Protein AF-A0A699YQC8-F1 (afdb_monomer)

Foldseek 3Di:
DEEEFEQCLDPVNVVVQLVQVPDPPGHYQYEDQDPVSLVVSCVVRVDDSVSYFHANLLPDLVRNLVRLLVSCAPHPYYHYPWAQDWDWDDDDPPDDDDDTDTDGDVSRDCCRTVNNSVVSNVVSNVVND

Structure (mmCIF, N/CA/C/O backbone):
data_AF-A0A699YQC8-F1
#
_entry.id   AF-A0A699YQC8-F1
#
loop_
_atom_site.group_PDB
_atom_site.id
_atom_site.type_symbol
_atom_site.label_atom_id
_atom_site.label_alt_id
_atom_site.label_comp_id
_atom_site.label_asym_id
_atom_site.label_entity_id
_atom_site.label_seq_id
_atom_site.pdbx_PDB_ins_code
_atom_site.Cartn_x
_atom_site.Cartn_y
_atom_site.Cartn_z
_atom_site.occupancy
_atom_site.B_iso_or_equiv
_atom_site.auth_seq_id
_atom_site.auth_comp_id
_atom_site.auth_asym_id
_atom_site.auth_atom_id
_atom_site.pdbx_PDB_model_num
ATOM 1 N N . MET A 1 1 ? -14.789 2.789 14.587 1.00 94.50 1 MET A N 1
ATOM 2 C CA . MET A 1 1 ? -14.273 1.633 13.830 1.00 94.50 1 MET A CA 1
ATOM 3 C C . MET A 1 1 ? -13.008 2.054 13.103 1.00 94.50 1 MET A C 1
ATOM 5 O O . MET A 1 1 ? -13.050 3.026 12.357 1.00 94.50 1 MET A O 1
ATOM 9 N N . LYS A 1 2 ? -11.895 1.357 13.344 1.00 96.12 2 LYS A N 1
ATOM 10 C CA . LYS A 1 2 ? -10.626 1.594 12.646 1.00 96.12 2 LYS A CA 1
ATOM 11 C C . LYS A 1 2 ? -10.558 0.742 11.383 1.00 96.12 2 LYS A C 1
ATOM 13 O O . LYS A 1 2 ? -10.906 -0.436 11.430 1.00 96.12 2 LYS A O 1
ATOM 18 N N . VAL A 1 3 ? -10.130 1.335 10.276 1.00 97.88 3 VAL A N 1
ATOM 19 C CA . VAL A 1 3 ? -10.006 0.675 8.972 1.00 97.88 3 VAL A CA 1
ATOM 20 C C . VAL A 1 3 ? -8.599 0.903 8.440 1.00 97.88 3 VAL A C 1
ATOM 22 O O . VAL A 1 3 ? -8.204 2.047 8.208 1.00 97.88 3 VAL A O 1
ATOM 25 N N . ALA A 1 4 ? -7.852 -0.176 8.225 1.00 98.12 4 ALA A N 1
ATOM 26 C CA . ALA A 1 4 ? -6.551 -0.114 7.578 1.00 98.12 4 ALA A CA 1
ATOM 27 C C . ALA A 1 4 ? -6.731 0.097 6.068 1.00 98.12 4 ALA A C 1
ATOM 29 O O . ALA A 1 4 ? -7.542 -0.577 5.437 1.00 98.12 4 ALA A O 1
ATOM 30 N N . VAL A 1 5 ? -5.977 1.020 5.473 1.00 98.56 5 VAL A N 1
ATOM 31 C CA . VAL A 1 5 ? -5.984 1.291 4.029 1.00 98.56 5 VAL A CA 1
ATOM 32 C C . VAL A 1 5 ? -4.558 1.224 3.512 1.00 98.56 5 VAL A C 1
ATOM 34 O O . VAL A 1 5 ? -3.754 2.116 3.787 1.00 98.56 5 VAL A O 1
ATOM 37 N N . THR A 1 6 ? -4.234 0.193 2.741 1.00 98.62 6 THR A N 1
ATOM 38 C CA . THR A 1 6 ? -2.901 0.051 2.147 1.00 98.62 6 THR A CA 1
ATOM 39 C C . THR A 1 6 ? -2.845 0.657 0.754 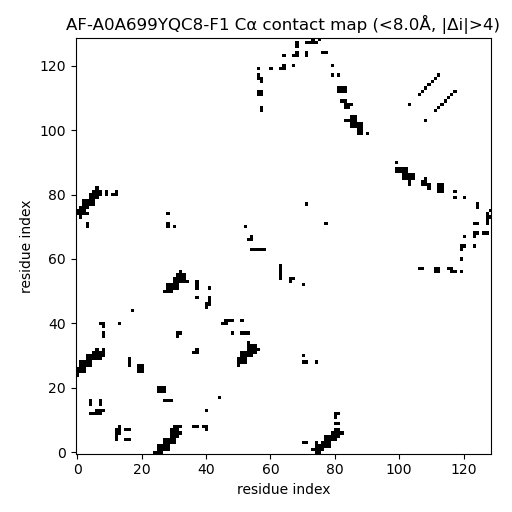1.00 98.62 6 THR A C 1
ATOM 41 O O . THR A 1 6 ? -3.855 0.762 0.060 1.00 98.62 6 THR A O 1
ATOM 44 N N . GLY A 1 7 ? -1.662 1.115 0.335 1.00 98.19 7 GLY A N 1
ATOM 45 C CA . GLY A 1 7 ? -1.524 1.831 -0.938 1.00 98.19 7 GLY A CA 1
ATOM 46 C C . GLY A 1 7 ? -2.176 3.218 -0.899 1.00 98.19 7 GLY A C 1
ATOM 47 O O . GLY A 1 7 ? -2.583 3.765 -1.925 1.00 98.19 7 GLY A O 1
ATOM 48 N N . ALA A 1 8 ? -2.257 3.824 0.288 1.00 98.25 8 ALA A N 1
ATOM 49 C CA . ALA A 1 8 ? -2.939 5.094 0.510 1.00 98.25 8 ALA A CA 1
ATOM 50 C C . ALA A 1 8 ? -2.273 6.292 -0.187 1.00 98.25 8 ALA A C 1
ATOM 52 O O . ALA A 1 8 ? -2.923 7.306 -0.418 1.00 98.25 8 ALA A O 1
ATOM 53 N N . GLY A 1 9 ? -1.001 6.173 -0.577 1.00 97.00 9 GLY A N 1
ATOM 54 C CA . GLY A 1 9 ? -0.314 7.173 -1.402 1.00 97.00 9 GLY A CA 1
ATOM 55 C C . GLY A 1 9 ? -0.780 7.168 -2.864 1.00 97.00 9 GLY A C 1
ATOM 56 O O . GLY A 1 9 ? -0.482 8.095 -3.613 1.00 97.00 9 GLY A O 1
ATOM 57 N N . GLY A 1 10 ? -1.518 6.135 -3.278 1.00 97.06 10 GLY A N 1
ATOM 58 C CA . GLY A 1 10 ? -2.069 6.010 -4.617 1.00 97.06 10 GLY A CA 1
ATOM 59 C C . GLY A 1 10 ? -3.289 6.899 -4.864 1.00 97.06 10 GLY A C 1
ATOM 60 O O . GLY A 1 10 ? -3.895 7.487 -3.961 1.00 97.06 10 GLY A O 1
ATOM 61 N N . ARG A 1 11 ? -3.690 6.949 -6.137 1.00 97.12 11 ARG A N 1
ATOM 62 C CA . ARG A 1 11 ? -4.858 7.715 -6.603 1.00 97.12 11 ARG A CA 1
ATOM 63 C C . ARG A 1 11 ? -6.135 7.278 -5.883 1.00 97.12 11 ARG A C 1
ATOM 65 O O . ARG A 1 11 ? -6.829 8.118 -5.325 1.00 97.12 11 ARG A O 1
ATOM 72 N N . THR A 1 12 ? -6.392 5.972 -5.837 1.00 98.06 12 THR A N 1
ATOM 73 C CA . THR A 1 12 ? -7.598 5.403 -5.218 1.00 98.06 12 THR A CA 1
ATOM 74 C C . THR A 1 12 ? -7.486 5.333 -3.698 1.00 98.06 12 THR A C 1
ATOM 76 O O . THR A 1 12 ? -8.391 5.788 -3.003 1.00 98.06 12 THR A O 1
ATOM 79 N N . GLY A 1 13 ? -6.364 4.837 -3.163 1.00 98.31 13 GLY A N 1
ATOM 80 C CA . GLY A 1 13 ? -6.171 4.693 -1.717 1.00 98.31 13 GLY A CA 1
ATOM 81 C C . GLY A 1 13 ? -6.326 6.013 -0.953 1.00 98.31 13 GLY A C 1
ATOM 82 O O . GLY A 1 13 ? -7.016 6.052 0.063 1.00 98.31 13 GLY A O 1
ATOM 83 N N . SER A 1 14 ? -5.791 7.125 -1.479 1.00 97.88 14 SER A N 1
ATOM 84 C CA . SER A 1 14 ? -5.941 8.437 -0.826 1.00 97.88 14 SER A CA 1
ATOM 85 C C . SER A 1 14 ? -7.396 8.915 -0.758 1.00 97.88 14 SER A C 1
ATOM 87 O O . SER A 1 14 ? -7.788 9.551 0.220 1.00 97.88 14 SER A O 1
ATOM 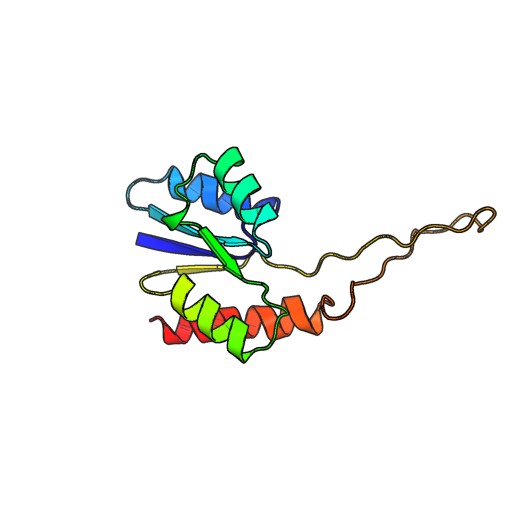89 N N . LEU A 1 15 ? -8.222 8.577 -1.754 1.00 98.31 15 LEU A N 1
ATOM 90 C CA . LEU A 1 15 ? -9.654 8.883 -1.733 1.00 98.31 15 LEU A CA 1
ATOM 91 C C . LEU A 1 15 ? -10.391 8.036 -0.695 1.00 98.31 15 LEU A C 1
ATOM 93 O O . LEU A 1 15 ? -11.255 8.562 0.001 1.00 98.31 15 LEU A O 1
ATOM 97 N N . VAL A 1 16 ? -10.035 6.756 -0.547 1.00 98.38 16 VAL A N 1
ATOM 98 C CA . VAL A 1 16 ? -10.604 5.891 0.501 1.00 98.38 16 VAL A CA 1
ATOM 99 C C . VAL A 1 16 ? -10.316 6.475 1.884 1.00 98.38 16 VAL A C 1
ATOM 101 O O . VAL A 1 16 ? -11.252 6.666 2.660 1.00 98.38 16 VAL A O 1
ATOM 104 N N . VAL A 1 17 ? -9.060 6.848 2.162 1.00 98.06 17 VAL A N 1
ATOM 105 C CA . VAL A 1 17 ? -8.674 7.513 3.422 1.00 98.06 17 VAL A CA 1
ATOM 106 C C . VAL A 1 17 ? -9.492 8.785 3.631 1.00 98.06 17 VAL A C 1
ATOM 108 O O . VAL A 1 17 ? -10.136 8.936 4.663 1.00 98.06 17 VAL A O 1
ATOM 111 N N . GLN A 1 18 ? -9.556 9.663 2.625 1.00 97.12 18 GLN A N 1
ATOM 112 C CA . GLN A 1 18 ? -10.318 10.909 2.715 1.00 97.12 18 GLN A CA 1
ATOM 113 C C . GLN A 1 18 ? -11.802 10.672 3.034 1.00 97.12 18 GLN A C 1
ATOM 115 O O . GLN A 1 18 ? -12.400 11.418 3.810 1.00 97.12 18 GLN A O 1
ATOM 120 N N . ARG A 1 19 ? -12.423 9.661 2.416 1.00 97.44 19 ARG A N 1
ATOM 121 C CA . ARG A 1 19 ? -13.835 9.334 2.646 1.00 97.44 19 ARG A CA 1
ATOM 122 C C . ARG A 1 19 ? -14.054 8.750 4.035 1.00 97.44 19 ARG A C 1
ATOM 124 O O . ARG A 1 19 ? -15.041 9.113 4.661 1.00 97.44 19 ARG A O 1
ATOM 131 N N . LEU A 1 20 ? -13.156 7.896 4.521 1.00 96.94 20 LEU A N 1
ATOM 132 C CA . LEU A 1 20 ? -13.232 7.335 5.870 1.00 96.94 20 LEU A CA 1
ATOM 133 C C . LEU A 1 20 ? -13.072 8.417 6.942 1.00 96.94 20 LEU A C 1
ATOM 135 O O . LEU A 1 20 ? -13.915 8.495 7.826 1.00 96.94 20 LEU A O 1
ATOM 139 N N . SER A 1 21 ? -12.087 9.313 6.816 1.00 92.75 21 SER A N 1
ATOM 140 C CA . SER A 1 21 ? -11.859 10.400 7.784 1.00 92.75 21 SER A CA 1
ATOM 141 C C . SER A 1 21 ? -13.021 11.395 7.885 1.00 92.75 21 SER A C 1
ATOM 143 O O . SER A 1 21 ? -13.146 12.097 8.882 1.00 92.75 21 SER A O 1
ATOM 145 N N . LYS A 1 22 ? -13.875 11.477 6.858 1.00 94.38 22 LYS A N 1
ATOM 146 C CA . LYS A 1 22 ? -15.075 12.331 6.846 1.00 94.38 22 LYS A CA 1
ATOM 147 C C . LYS A 1 22 ? -16.328 11.632 7.381 1.00 94.38 22 LYS A C 1
ATOM 149 O O . LYS A 1 22 ? -17.372 12.270 7.480 1.00 94.38 22 LYS A O 1
ATOM 154 N N . ARG A 1 23 ? -16.269 10.330 7.679 1.00 95.88 23 ARG A N 1
ATOM 155 C CA . ARG A 1 23 ? -17.419 9.566 8.177 1.00 95.88 23 ARG A CA 1
ATOM 156 C C . ARG A 1 23 ? -17.396 9.518 9.707 1.00 95.88 23 ARG A C 1
ATOM 158 O O . ARG A 1 23 ? -16.407 9.056 10.273 1.00 95.88 23 ARG A O 1
ATOM 165 N N . PRO A 1 24 ? -18.480 9.930 10.389 1.00 96.00 24 PRO A N 1
ATOM 166 C CA . PRO A 1 24 ? -18.569 9.815 11.840 1.00 96.00 24 PRO A CA 1
ATOM 167 C C . PRO A 1 24 ? -18.348 8.375 12.312 1.00 96.00 24 PRO A C 1
ATOM 169 O O . PRO A 1 24 ? -18.853 7.428 11.707 1.00 96.00 24 PRO A O 1
ATOM 172 N N . GLY A 1 25 ? -17.579 8.212 13.389 1.00 95.50 25 GLY A N 1
ATOM 173 C CA . GLY A 1 25 ? -17.281 6.904 13.973 1.00 95.50 25 GLY A CA 1
ATOM 174 C C . GLY A 1 25 ? -16.286 6.050 13.179 1.00 95.50 25 GLY A C 1
ATOM 175 O O . GLY A 1 25 ? -16.081 4.893 13.546 1.00 95.50 25 GLY A O 1
ATOM 176 N N . MET A 1 26 ? -15.658 6.585 12.128 1.00 96.12 26 MET A N 1
ATOM 177 C CA . MET A 1 26 ? -14.632 5.901 11.336 1.00 96.12 26 MET A CA 1
ATOM 178 C C . MET A 1 26 ? -13.264 6.556 11.533 1.00 96.12 26 MET A C 1
ATOM 180 O O . MET A 1 26 ? -13.150 7.774 11.623 1.00 96.12 26 MET A O 1
ATOM 184 N N . GLU A 1 27 ? -12.220 5.736 11.562 1.00 95.31 27 GLU A N 1
ATOM 185 C CA . GLU A 1 27 ? -10.828 6.177 11.613 1.00 95.31 27 GLU A CA 1
ATOM 18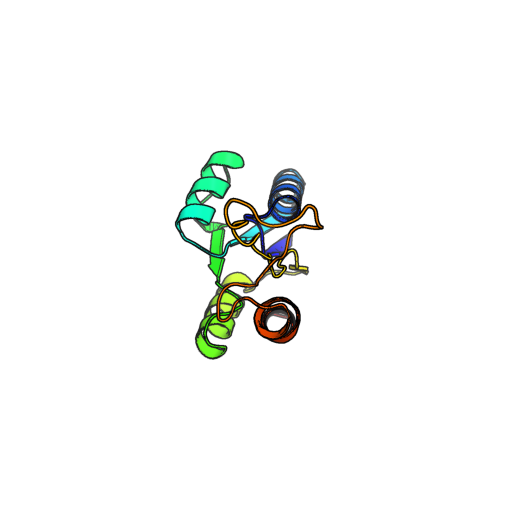6 C C . GLU A 1 27 ? -10.029 5.379 10.580 1.00 95.31 27 GLU A C 1
ATOM 188 O O . GLU A 1 27 ? -10.116 4.151 10.541 1.00 95.31 27 GLU A O 1
ATOM 193 N N . ALA A 1 28 ? -9.275 6.064 9.722 1.00 97.06 28 ALA A N 1
ATOM 194 C CA . ALA A 1 28 ? -8.432 5.420 8.720 1.00 97.06 28 ALA A CA 1
ATOM 195 C C . ALA A 1 28 ? -6.996 5.278 9.238 1.00 97.06 28 ALA A C 1
ATOM 197 O O . ALA A 1 28 ? -6.386 6.277 9.608 1.00 97.06 28 ALA A O 1
ATOM 198 N N . ILE A 1 29 ? -6.445 4.064 9.194 1.00 97.75 29 ILE A N 1
ATOM 199 C CA . ILE A 1 29 ? -5.016 3.801 9.394 1.00 97.75 29 ILE A CA 1
ATOM 200 C C . ILE A 1 29 ? -4.392 3.545 8.025 1.00 97.75 29 ILE A C 1
ATOM 202 O O . ILE A 1 29 ? -4.608 2.507 7.408 1.00 97.75 29 ILE A O 1
ATOM 206 N N . ALA A 1 30 ? -3.656 4.515 7.502 1.00 98.25 30 ALA A N 1
ATOM 207 C CA . ALA A 1 30 ? -3.181 4.489 6.129 1.00 98.25 30 ALA A CA 1
ATOM 208 C C . ALA A 1 30 ? -1.729 4.005 6.042 1.00 98.25 30 ALA A C 1
ATOM 210 O O . ALA A 1 30 ? -0.857 4.512 6.751 1.00 98.25 30 ALA A O 1
ATOM 211 N N . THR A 1 31 ? -1.443 3.081 5.124 1.00 98.38 31 THR A N 1
ATOM 212 C CA . THR A 1 31 ? -0.070 2.670 4.807 1.00 98.38 31 THR A CA 1
ATOM 213 C C . THR A 1 31 ? 0.368 3.186 3.440 1.00 98.38 31 THR A C 1
ATOM 215 O O . THR A 1 31 ? -0.385 3.196 2.460 1.00 98.38 31 THR A O 1
ATOM 218 N N . VAL A 1 32 ? 1.615 3.642 3.374 1.00 98.25 32 VAL A N 1
ATOM 219 C CA . VAL A 1 32 ? 2.265 4.151 2.163 1.00 98.25 32 VAL A CA 1
ATOM 220 C C . VAL A 1 32 ? 3.650 3.533 2.018 1.00 98.25 32 VAL A C 1
ATOM 222 O O . VAL A 1 32 ? 4.254 3.147 3.010 1.00 98.25 32 VAL A O 1
ATOM 225 N N . ARG A 1 33 ? 4.194 3.486 0.799 1.00 97.00 33 ARG A N 1
ATOM 226 C CA . ARG A 1 33 ? 5.478 2.807 0.552 1.00 97.00 33 ARG A CA 1
ATOM 227 C C . ARG A 1 33 ? 6.698 3.533 1.127 1.00 97.00 33 ARG A C 1
ATOM 229 O O . ARG A 1 33 ? 7.684 2.894 1.458 1.00 97.00 33 ARG A O 1
ATOM 236 N N . SER A 1 34 ? 6.670 4.863 1.225 1.00 96.69 34 SER A N 1
ATOM 237 C CA . SER A 1 34 ? 7.849 5.655 1.606 1.00 96.69 34 SER A CA 1
ATOM 238 C C . SER A 1 34 ? 7.520 6.813 2.540 1.00 96.69 34 SER A C 1
ATOM 240 O O . SER A 1 34 ? 6.396 7.318 2.548 1.00 96.69 34 SER A O 1
ATOM 242 N N . VAL A 1 35 ? 8.531 7.292 3.272 1.00 97.06 35 VAL A N 1
ATOM 243 C CA . VAL A 1 35 ? 8.434 8.493 4.122 1.00 97.06 35 VAL A CA 1
ATOM 244 C C . VAL A 1 35 ? 7.984 9.708 3.306 1.00 97.06 35 VAL A C 1
ATOM 246 O O . VAL A 1 35 ? 7.074 10.417 3.720 1.00 97.06 35 VAL A O 1
ATOM 249 N N . ALA A 1 36 ? 8.521 9.892 2.096 1.00 96.88 36 ALA A N 1
ATOM 250 C CA . ALA A 1 36 ? 8.091 10.969 1.203 1.00 96.88 36 ALA A CA 1
ATOM 251 C C . ALA A 1 36 ? 6.588 10.888 0.872 1.00 96.88 36 ALA A C 1
ATOM 253 O O . ALA A 1 36 ? 5.878 11.891 0.923 1.00 96.88 36 ALA A O 1
ATOM 254 N N . SER A 1 37 ? 6.077 9.679 0.604 1.00 96.38 37 SER A N 1
ATOM 255 C CA . SER A 1 37 ? 4.643 9.466 0.361 1.00 96.38 37 SER A CA 1
ATOM 256 C C . SER A 1 37 ? 3.802 9.730 1.613 1.00 96.38 37 SER A C 1
ATOM 258 O O . SER A 1 37 ? 2.667 10.187 1.497 1.00 96.38 37 SER A 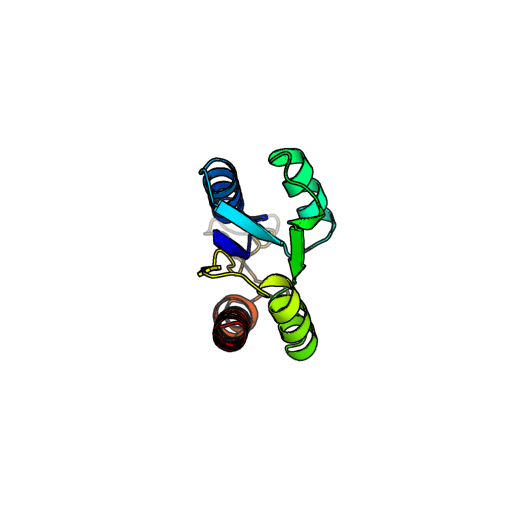O 1
ATOM 260 N N . LYS A 1 38 ? 4.352 9.465 2.808 1.00 97.38 38 LYS A N 1
ATOM 261 C CA . LYS A 1 38 ? 3.698 9.731 4.099 1.00 97.38 38 LYS A CA 1
ATOM 262 C C . LYS A 1 38 ? 3.507 11.229 4.289 1.00 97.38 38 LYS A C 1
ATOM 264 O O . LYS A 1 38 ? 2.383 11.664 4.524 1.00 97.38 38 LYS A O 1
ATOM 269 N N . THR A 1 39 ? 4.574 12.007 4.119 1.00 96.19 39 THR A N 1
ATOM 270 C CA . THR A 1 39 ? 4.535 13.471 4.215 1.00 96.19 39 THR A CA 1
ATOM 271 C C . THR A 1 39 ? 3.573 14.068 3.189 1.00 96.19 39 THR A C 1
ATOM 273 O O . THR A 1 39 ? 2.718 14.874 3.549 1.00 96.19 39 THR A O 1
ATOM 276 N N . ALA A 1 40 ? 3.639 13.617 1.931 1.00 96.25 40 ALA A N 1
ATOM 277 C CA . ALA A 1 40 ? 2.749 14.097 0.876 1.00 96.25 40 ALA A CA 1
ATOM 278 C C . ALA A 1 40 ? 1.268 13.797 1.174 1.00 96.25 40 ALA A C 1
ATOM 280 O O . ALA A 1 40 ? 0.406 14.650 0.962 1.00 96.25 40 ALA A O 1
ATOM 281 N N . LEU A 1 41 ? 0.955 12.603 1.692 1.00 96.69 41 LEU A N 1
ATOM 282 C CA . LEU A 1 41 ? -0.414 12.238 2.057 1.00 96.69 41 LEU A CA 1
ATOM 283 C C . LEU A 1 41 ? -0.922 13.051 3.257 1.00 96.69 41 LEU A C 1
ATOM 285 O O . LEU A 1 41 ? -2.053 13.536 3.211 1.00 96.69 41 LEU A O 1
ATOM 289 N N . ALA A 1 42 ? -0.084 13.235 4.284 1.00 95.81 42 ALA A N 1
ATOM 290 C CA . ALA A 1 42 ? -0.400 14.051 5.457 1.00 95.81 42 ALA A CA 1
ATOM 291 C C . ALA A 1 42 ? -0.762 15.485 5.056 1.00 95.81 42 ALA A C 1
ATOM 293 O O . ALA A 1 42 ? -1.814 15.986 5.444 1.00 95.81 42 ALA A O 1
ATOM 294 N N . GLN A 1 43 ? 0.058 16.111 4.207 1.00 95.00 43 GLN A N 1
ATOM 295 C CA . GLN A 1 43 ? -0.194 17.455 3.685 1.00 95.00 43 GLN A CA 1
ATOM 296 C C . GLN A 1 43 ? -1.466 17.513 2.832 1.00 95.00 43 GLN A C 1
ATOM 298 O O . GLN A 1 43 ? -2.283 18.414 2.995 1.00 95.00 43 GLN A O 1
ATOM 303 N N . LYS A 1 44 ? -1.663 16.533 1.941 1.00 95.19 44 LYS A N 1
ATOM 304 C CA . LYS A 1 44 ? -2.813 16.489 1.026 1.00 95.19 44 LYS A CA 1
ATOM 305 C C . LYS A 1 44 ? -4.150 16.355 1.756 1.00 95.19 44 LYS A C 1
ATOM 307 O O . LYS A 1 44 ? -5.149 16.898 1.289 1.00 95.19 44 LYS A O 1
ATOM 312 N N . LEU A 1 45 ? -4.200 15.572 2.835 1.00 95.12 45 LEU A N 1
ATOM 313 C CA . LEU A 1 45 ? -5.453 15.215 3.510 1.00 95.12 45 LEU A CA 1
ATOM 314 C C . LEU A 1 45 ? -5.636 15.870 4.883 1.00 95.12 45 LEU A C 1
ATOM 316 O O . LEU A 1 45 ? -6.729 15.770 5.436 1.00 95.12 45 LEU A O 1
ATOM 320 N N . GLY A 1 46 ? -4.603 16.510 5.436 1.00 92.62 46 GLY A N 1
ATOM 321 C CA . GLY A 1 46 ? -4.631 17.064 6.791 1.00 92.62 46 GLY A CA 1
ATOM 322 C C . GLY A 1 46 ? -4.815 15.998 7.877 1.00 92.62 46 GLY A C 1
ATOM 323 O O . GLY A 1 46 ? -5.361 16.291 8.937 1.00 92.62 46 GLY A O 1
ATOM 324 N N . CYS A 1 47 ? -4.429 14.746 7.610 1.00 87.38 47 CYS A N 1
ATOM 325 C CA . CYS A 1 47 ? -4.566 13.649 8.566 1.00 87.38 47 CYS A CA 1
ATOM 326 C C . CYS A 1 47 ? -3.376 13.604 9.542 1.00 87.38 47 CYS A C 1
ATOM 328 O O . CYS A 1 47 ? -2.246 13.903 9.143 1.00 87.38 47 CYS A O 1
ATOM 330 N N . PRO A 1 48 ? -3.589 13.191 10.805 1.00 90.31 48 PRO A N 1
ATOM 331 C CA . PRO A 1 48 ? -2.525 13.151 11.801 1.00 90.31 48 PRO A CA 1
ATOM 332 C C . PRO A 1 48 ? -1.471 12.103 11.435 1.00 90.31 48 PRO A C 1
ATOM 334 O O . PRO A 1 48 ? -1.807 11.000 11.000 1.00 90.31 48 PRO A O 1
ATOM 337 N N . GLU A 1 49 ? -0.190 12.393 11.668 1.00 90.56 49 GLU A N 1
ATOM 338 C CA . GLU A 1 49 ? 0.888 11.445 11.353 1.00 90.56 49 GLU A CA 1
ATOM 339 C C . GLU A 1 49 ? 0.767 10.110 12.099 1.00 90.56 49 GLU A C 1
ATOM 341 O O . GLU A 1 49 ? 1.217 9.080 11.595 1.00 90.56 49 GLU A O 1
ATOM 346 N N . SER A 1 50 ? 0.124 10.116 13.272 1.00 92.44 50 SER A N 1
ATOM 347 C CA . SER A 1 50 ? -0.179 8.923 14.068 1.00 92.44 50 SER A CA 1
ATOM 348 C C . SER A 1 50 ? -1.132 7.950 13.367 1.00 92.44 50 SER A C 1
ATOM 350 O O . SER A 1 50 ? -1.155 6.774 13.729 1.00 92.44 50 SER A O 1
ATOM 352 N N . SER A 1 51 ? -1.857 8.393 12.336 1.00 94.69 51 SER A N 1
ATOM 353 C CA . SER A 1 51 ? -2.713 7.554 11.485 1.00 94.69 51 SER A CA 1
ATOM 354 C C . SER A 1 51 ? -1.993 6.996 10.251 1.00 94.69 51 SER A C 1
ATOM 356 O O . SER A 1 51 ? -2.579 6.235 9.487 1.00 94.69 51 SER A O 1
ATOM 358 N N . LEU A 1 52 ? -0.717 7.348 10.047 1.00 97.19 52 LEU A N 1
ATOM 359 C CA . LEU A 1 52 ? 0.049 6.978 8.860 1.00 97.19 52 LEU A CA 1
ATOM 360 C C . LEU A 1 52 ? 1.205 6.027 9.200 1.00 97.19 52 LEU A C 1
ATOM 362 O O . LEU A 1 52 ? 1.928 6.223 10.181 1.00 97.19 52 LEU A O 1
ATOM 366 N N . ARG A 1 53 ? 1.427 5.010 8.367 1.00 97.56 53 ARG A N 1
ATOM 367 C CA . ARG A 1 53 ? 2.522 4.032 8.496 1.00 97.56 53 ARG A CA 1
ATOM 368 C C . ARG A 1 53 ? 3.278 3.900 7.178 1.00 97.56 53 ARG A C 1
ATOM 370 O O . ARG A 1 53 ? 2.685 4.007 6.107 1.00 97.56 53 ARG A O 1
ATOM 377 N N . VAL A 1 54 ? 4.583 3.660 7.258 1.00 97.94 54 VAL A N 1
ATOM 378 C CA . VAL A 1 54 ? 5.398 3.327 6.084 1.00 97.94 54 VAL A CA 1
ATOM 379 C C . VAL A 1 54 ? 5.519 1.813 6.014 1.00 97.94 54 VAL A C 1
ATOM 381 O O . VAL A 1 54 ? 6.003 1.206 6.963 1.00 97.94 54 VAL A O 1
ATOM 384 N N . VAL A 1 55 ? 5.043 1.228 4.918 1.00 98.06 55 VAL A N 1
ATOM 385 C CA . VAL A 1 55 ? 5.073 -0.212 4.652 1.00 98.06 55 VAL A CA 1
ATOM 386 C C . VAL A 1 55 ? 5.348 -0.416 3.166 1.00 98.06 55 VAL A C 1
ATOM 388 O O . VAL A 1 55 ? 4.522 -0.050 2.326 1.00 98.06 55 VAL A O 1
ATOM 391 N N . ASP A 1 56 ? 6.500 -0.997 2.838 1.00 97.38 56 ASP A N 1
ATOM 392 C CA . ASP A 1 56 ? 6.788 -1.469 1.483 1.00 97.38 56 ASP A CA 1
ATOM 393 C C . ASP A 1 56 ? 6.465 -2.957 1.399 1.00 97.38 56 ASP A C 1
ATOM 395 O O . ASP A 1 56 ? 7.225 -3.786 1.883 1.00 97.38 56 ASP A O 1
ATOM 399 N N . ILE A 1 57 ? 5.329 -3.298 0.791 1.00 97.06 57 ILE A N 1
ATOM 400 C CA . ILE A 1 57 ? 4.816 -4.675 0.754 1.00 97.06 57 ILE A CA 1
ATOM 401 C C . ILE A 1 57 ? 5.670 -5.644 -0.075 1.00 97.06 57 ILE A C 1
ATOM 403 O O . ILE A 1 57 ? 5.427 -6.845 -0.026 1.00 97.06 57 ILE A O 1
ATOM 407 N N . ALA A 1 58 ? 6.642 -5.128 -0.827 1.00 96.69 58 ALA A N 1
ATOM 408 C CA . ALA A 1 58 ? 7.610 -5.919 -1.577 1.00 96.69 58 ALA A CA 1
ATOM 409 C C . ALA A 1 58 ? 8.982 -6.015 -0.880 1.00 96.69 58 ALA A C 1
ATOM 411 O O . ALA A 1 58 ? 9.917 -6.589 -1.436 1.00 96.69 58 ALA A O 1
ATOM 412 N N . ALA A 1 59 ? 9.121 -5.470 0.335 1.00 96.12 59 ALA A N 1
ATOM 413 C CA . ALA A 1 59 ? 10.287 -5.719 1.176 1.00 96.12 59 ALA A CA 1
ATOM 414 C C . ALA A 1 59 ? 10.314 -7.178 1.681 1.00 96.12 59 ALA A C 1
ATOM 416 O O . ALA A 1 59 ? 9.417 -7.977 1.409 1.00 96.12 59 ALA A O 1
ATOM 417 N N . SER A 1 60 ? 11.354 -7.529 2.448 1.00 96.12 60 SER A N 1
ATOM 418 C CA . SER A 1 60 ? 11.472 -8.861 3.057 1.00 96.12 60 SER A CA 1
ATOM 419 C C . SER A 1 60 ? 10.190 -9.249 3.818 1.00 96.12 60 SER A C 1
ATOM 421 O O . SER A 1 60 ? 9.713 -8.440 4.622 1.00 96.12 60 SER A O 1
ATOM 423 N N . PRO A 1 61 ? 9.665 -10.481 3.654 1.00 95.62 61 PRO A N 1
ATOM 424 C CA . PRO A 1 61 ? 8.432 -10.918 4.306 1.00 95.62 61 PRO A CA 1
ATOM 425 C C . PRO A 1 61 ? 8.401 -10.706 5.823 1.00 95.62 61 PRO A C 1
ATOM 427 O O . PRO A 1 61 ? 7.353 -10.362 6.365 1.00 95.62 61 PRO A O 1
ATOM 430 N N . SER A 1 62 ? 9.535 -10.865 6.514 1.00 95.25 62 SER A N 1
ATOM 431 C CA . SER A 1 62 ? 9.624 -10.642 7.964 1.00 95.25 62 SER A CA 1
ATOM 432 C C . SER A 1 62 ? 9.364 -9.181 8.341 1.00 95.25 62 SER A C 1
ATOM 434 O O . SER A 1 62 ? 8.550 -8.909 9.221 1.00 95.25 62 SER A O 1
ATOM 436 N N . VAL A 1 63 ? 9.988 -8.247 7.618 1.00 96.12 63 VAL A N 1
ATOM 437 C CA . VAL A 1 63 ? 9.821 -6.798 7.810 1.00 96.12 63 VAL A CA 1
ATOM 438 C C . VAL A 1 63 ? 8.386 -6.383 7.499 1.00 96.12 63 VAL A C 1
ATOM 440 O O . VAL A 1 63 ? 7.765 -5.655 8.270 1.00 96.12 63 VAL A O 1
ATOM 443 N N . VAL A 1 64 ? 7.837 -6.878 6.387 1.00 96.69 64 VAL A N 1
ATOM 444 C CA . VAL A 1 64 ? 6.462 -6.576 5.968 1.00 96.69 64 VAL A CA 1
ATOM 445 C C . VAL A 1 64 ? 5.456 -7.077 7.000 1.00 96.69 64 VAL A C 1
ATOM 447 O O . VAL A 1 64 ? 4.536 -6.346 7.357 1.00 96.69 64 VAL A O 1
ATOM 450 N N . THR A 1 65 ? 5.649 -8.292 7.515 1.00 95.38 65 THR A N 1
ATOM 451 C CA . THR A 1 65 ? 4.769 -8.881 8.533 1.00 95.38 65 THR A CA 1
ATOM 452 C C . THR A 1 65 ? 4.762 -8.041 9.806 1.00 95.38 65 THR A C 1
ATOM 454 O O . THR A 1 65 ? 3.692 -7.666 10.271 1.00 95.38 65 THR A O 1
ATOM 457 N N . GLU A 1 66 ? 5.930 -7.674 10.338 1.00 95.25 66 GLU A N 1
ATOM 458 C CA . GLU A 1 66 ? 6.029 -6.833 11.539 1.00 95.25 66 GLU A CA 1
ATOM 459 C C . GLU A 1 66 ? 5.324 -5.479 11.349 1.00 95.25 66 GLU A C 1
ATOM 461 O O . GLU A 1 66 ? 4.496 -5.063 12.166 1.00 95.25 66 GLU A O 1
ATOM 466 N N . GLN A 1 67 ? 5.607 -4.812 10.229 1.00 97.19 67 GLN A N 1
ATOM 467 C CA . GLN A 1 67 ? 5.029 -3.513 9.899 1.00 97.19 67 GLN A CA 1
ATOM 468 C C . GLN A 1 67 ? 3.508 -3.575 9.723 1.00 97.19 67 GLN A C 1
ATOM 470 O O . GLN A 1 67 ? 2.795 -2.677 10.181 1.00 97.19 67 GLN A O 1
ATOM 475 N N . LEU A 1 68 ? 3.000 -4.621 9.068 1.00 97.25 68 LEU A N 1
ATOM 476 C CA . LEU A 1 68 ? 1.568 -4.824 8.880 1.00 97.25 68 LEU A CA 1
ATOM 477 C C . LEU A 1 68 ? 0.876 -5.168 10.193 1.00 97.25 68 LEU A C 1
ATOM 479 O O . LEU A 1 68 ? -0.152 -4.568 10.478 1.00 97.25 68 LEU A O 1
ATOM 483 N N . THR A 1 69 ? 1.443 -6.036 11.030 1.00 94.69 69 THR A N 1
ATOM 484 C CA . THR A 1 69 ? 0.886 -6.337 12.357 1.00 94.69 69 THR A CA 1
ATOM 485 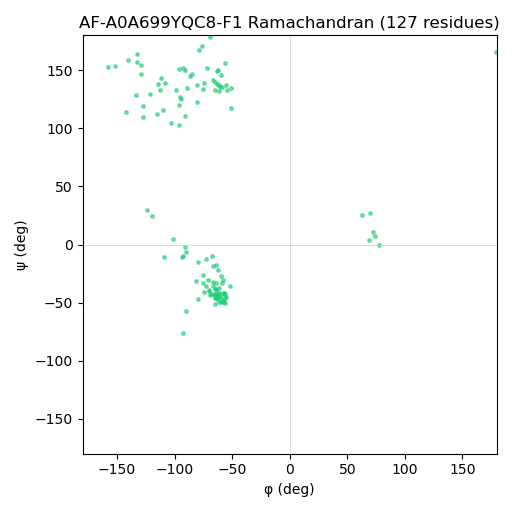C C . THR A 1 69 ? 0.720 -5.062 13.182 1.00 94.69 69 THR A C 1
ATOM 487 O O . THR A 1 69 ? -0.350 -4.811 13.734 1.00 94.69 69 THR A O 1
ATOM 490 N N . ALA A 1 70 ? 1.731 -4.188 13.192 1.00 94.06 70 ALA A N 1
ATOM 491 C CA . ALA A 1 70 ? 1.643 -2.900 13.876 1.00 94.06 70 ALA A CA 1
ATOM 492 C C . ALA A 1 70 ? 0.616 -1.940 13.241 1.00 94.06 70 ALA A C 1
ATOM 494 O O . ALA A 1 70 ? -0.037 -1.171 13.948 1.00 94.06 70 ALA A O 1
ATOM 495 N N . ALA A 1 71 ? 0.471 -1.951 11.912 1.00 96.06 71 ALA A N 1
ATOM 496 C CA . ALA A 1 71 ? -0.480 -1.096 11.201 1.00 96.06 71 ALA A CA 1
ATOM 497 C C . ALA A 1 71 ? -1.936 -1.572 11.335 1.00 96.06 71 ALA A C 1
ATOM 499 O O . ALA A 1 71 ? -2.846 -0.746 11.350 1.00 96.06 71 ALA A O 1
ATOM 500 N N . LEU A 1 72 ? -2.159 -2.883 11.419 1.00 96.62 72 LEU A N 1
ATOM 501 C CA . LEU A 1 72 ? -3.485 -3.496 11.460 1.00 96.62 72 LEU A CA 1
ATOM 502 C C . LEU A 1 72 ? -3.991 -3.715 12.893 1.00 96.62 72 LEU A C 1
ATOM 504 O O . LEU A 1 72 ? -5.173 -3.995 13.074 1.00 96.62 72 LEU A O 1
ATOM 508 N N . ALA A 1 73 ? -3.149 -3.526 13.913 1.00 94.38 73 ALA A N 1
ATOM 509 C CA . ALA A 1 73 ? -3.532 -3.649 15.316 1.00 94.38 73 ALA A CA 1
ATOM 510 C C . ALA A 1 73 ? -4.788 -2.819 15.659 1.00 94.38 73 ALA A C 1
ATOM 512 O O . ALA A 1 73 ? -4.807 -1.588 15.559 1.00 94.38 73 ALA A O 1
ATOM 513 N N . GLY A 1 74 ? -5.852 -3.509 16.081 1.00 93.62 74 GLY A N 1
ATOM 514 C CA . GLY A 1 74 ? -7.132 -2.899 16.452 1.00 93.62 74 GLY A CA 1
ATOM 515 C C . GLY A 1 74 ? -7.961 -2.361 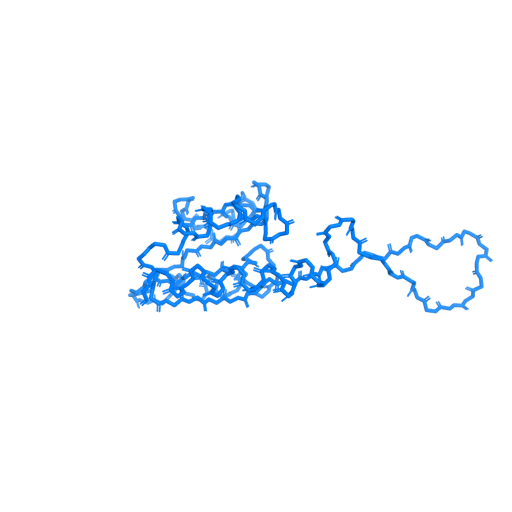15.278 1.00 93.62 74 GLY A C 1
ATOM 516 O O . GLY A 1 74 ? -8.938 -1.644 15.513 1.00 93.62 74 GLY A O 1
ATOM 517 N N . CYS A 1 75 ? -7.590 -2.664 14.029 1.00 96.69 75 CYS A N 1
ATOM 518 C CA . CYS A 1 75 ? -8.426 -2.406 12.860 1.00 96.69 75 CYS A CA 1
ATOM 519 C C . CYS A 1 75 ? -9.485 -3.502 12.712 1.00 96.69 75 CYS A C 1
ATOM 521 O O . CYS A 1 75 ? -9.186 -4.678 12.844 1.00 96.69 75 CYS A O 1
ATOM 523 N N . ALA A 1 76 ? -10.717 -3.108 12.391 1.00 96.50 76 ALA A N 1
ATOM 524 C CA . ALA A 1 76 ? -11.832 -4.031 12.163 1.00 96.50 76 ALA A CA 1
ATOM 525 C C . ALA A 1 76 ? -12.008 -4.403 10.680 1.00 96.50 76 ALA A C 1
ATOM 527 O O . ALA A 1 76 ? -12.818 -5.257 10.338 1.00 96.50 76 ALA A O 1
ATOM 528 N N . ALA A 1 77 ? -11.314 -3.702 9.782 1.00 97.19 77 ALA A N 1
ATOM 529 C CA . ALA A 1 77 ? -11.364 -3.954 8.350 1.00 97.19 77 ALA A CA 1
ATOM 530 C C . ALA A 1 77 ? -10.053 -3.535 7.680 1.00 97.19 77 ALA A C 1
ATOM 532 O O . ALA A 1 77 ? -9.373 -2.610 8.136 1.00 97.19 77 ALA A O 1
ATOM 533 N N . LEU A 1 78 ? -9.753 -4.184 6.557 1.00 98.31 78 LEU A N 1
ATOM 534 C CA . LEU A 1 78 ? -8.632 -3.881 5.678 1.00 98.31 78 LEU A CA 1
ATOM 535 C C . LEU A 1 78 ? -9.158 -3.550 4.275 1.00 98.31 78 LEU A C 1
ATOM 537 O O . LEU A 1 78 ? -9.920 -4.317 3.692 1.00 98.31 78 LEU A O 1
ATOM 541 N N . VAL A 1 79 ? -8.707 -2.429 3.716 1.00 98.62 79 VAL A N 1
ATOM 542 C CA . VAL A 1 79 ? -8.873 -2.073 2.305 1.00 98.62 79 VAL A CA 1
ATOM 543 C C . VAL A 1 79 ? -7.514 -2.158 1.624 1.00 98.62 79 VAL A C 1
ATOM 545 O O . VAL A 1 79 ? -6.611 -1.375 1.926 1.00 98.62 79 VAL A O 1
ATOM 548 N N . ILE A 1 80 ? -7.385 -3.086 0.677 1.00 98.62 80 ILE A N 1
ATOM 549 C CA . ILE A 1 80 ? -6.174 -3.247 -0.126 1.00 98.62 80 ILE A CA 1
ATOM 550 C C . ILE A 1 80 ? -6.303 -2.392 -1.386 1.00 98.62 80 ILE A C 1
ATOM 552 O O . ILE A 1 80 ? -7.107 -2.687 -2.266 1.00 98.62 80 ILE A O 1
ATOM 556 N N . ALA A 1 81 ? -5.506 -1.328 -1.474 1.00 98.50 81 ALA A N 1
ATOM 557 C CA . ALA A 1 81 ? -5.383 -0.497 -2.676 1.00 98.50 81 ALA A CA 1
ATOM 558 C C . ALA A 1 81 ? -3.923 -0.409 -3.158 1.00 98.50 81 ALA A C 1
ATOM 560 O O . ALA A 1 81 ? -3.496 0.596 -3.733 1.00 98.50 81 ALA A O 1
ATOM 561 N N . THR A 1 82 ? -3.149 -1.465 -2.898 1.00 98.25 82 THR A N 1
ATOM 562 C CA . THR A 1 82 ? -1.789 -1.647 -3.418 1.00 98.25 82 THR A CA 1
ATOM 563 C C . THR A 1 82 ? -1.827 -2.299 -4.797 1.00 98.25 82 THR A C 1
ATOM 565 O O . THR A 1 82 ? -2.698 -3.122 -5.060 1.00 98.25 82 THR A O 1
ATOM 568 N N . SER A 1 83 ? -0.902 -1.916 -5.682 1.00 98.31 83 SER A N 1
ATOM 569 C CA . SER A 1 83 ? -0.658 -2.649 -6.926 1.00 98.31 83 SER A CA 1
ATOM 570 C C . SER A 1 83 ? 0.739 -2.384 -7.481 1.00 98.31 83 SER A C 1
ATOM 572 O O . SER A 1 83 ? 1.296 -1.307 -7.228 1.00 98.31 83 SER A O 1
ATOM 574 N N . ALA A 1 84 ? 1.310 -3.338 -8.227 1.00 98.06 84 ALA A N 1
ATOM 575 C CA . ALA A 1 84 ? 2.537 -3.097 -8.977 1.00 98.06 84 ALA A CA 1
ATOM 576 C C . ALA A 1 84 ? 2.313 -1.987 -10.011 1.00 98.06 84 ALA A C 1
ATOM 578 O O . ALA A 1 84 ? 1.301 -1.943 -10.711 1.00 98.06 84 ALA A O 1
ATOM 579 N N . VAL A 1 85 ? 3.281 -1.080 -10.136 1.00 96.94 85 VAL A N 1
ATOM 580 C CA . VAL A 1 85 ? 3.211 0.026 -11.097 1.00 96.94 85 VAL A CA 1
ATOM 581 C C . VAL A 1 85 ? 4.324 -0.151 -12.128 1.00 96.94 85 VAL A C 1
ATOM 583 O O . VAL A 1 85 ? 5.493 -0.032 -11.754 1.00 96.94 85 VAL A O 1
ATOM 586 N N . PRO A 1 86 ? 3.999 -0.442 -13.401 1.00 97.12 86 PRO A N 1
ATOM 587 C CA . PRO A 1 86 ? 5.005 -0.524 -14.449 1.00 97.12 86 PRO A CA 1
ATOM 588 C C . PRO A 1 86 ? 5.536 0.870 -14.810 1.00 97.12 86 PRO A C 1
ATOM 590 O O . PRO A 1 86 ? 4.829 1.875 -14.721 1.00 97.12 86 PRO A O 1
ATOM 593 N N . GLU A 1 87 ? 6.779 0.919 -15.271 1.00 95.81 87 GLU A N 1
ATOM 594 C CA . GLU A 1 87 ? 7.460 2.121 -15.740 1.00 95.81 87 GLU A CA 1
ATOM 595 C C . GLU A 1 87 ? 7.705 2.023 -17.241 1.00 95.81 87 GLU A C 1
ATOM 597 O O . GLU A 1 87 ? 8.166 0.997 -17.748 1.00 95.81 87 GLU A O 1
ATOM 602 N N . MET A 1 88 ? 7.374 3.096 -17.957 1.00 94.69 88 MET A N 1
ATOM 603 C CA . MET A 1 88 ? 7.607 3.179 -19.394 1.00 94.69 88 MET A CA 1
ATOM 604 C C . MET A 1 88 ? 9.113 3.153 -19.664 1.00 94.69 88 MET A C 1
ATOM 606 O O . MET A 1 88 ? 9.883 3.871 -19.024 1.00 94.69 88 MET A O 1
ATOM 610 N N . LEU A 1 89 ? 9.535 2.326 -20.616 1.00 92.69 89 LEU A N 1
ATOM 611 C CA . LEU A 1 89 ? 10.912 2.311 -21.083 1.00 92.69 89 LEU A CA 1
ATOM 612 C C . LEU A 1 89 ? 11.178 3.535 -21.969 1.00 92.69 89 LEU A C 1
ATOM 614 O O . LEU A 1 89 ? 10.331 3.873 -22.802 1.00 92.69 89 LEU A O 1
ATOM 618 N N . PRO A 1 90 ? 12.345 4.192 -21.833 1.00 89.88 90 PRO A N 1
ATOM 619 C CA . PRO A 1 90 ? 12.722 5.264 -22.741 1.00 89.88 90 PRO A CA 1
ATOM 620 C C . PRO A 1 90 ? 12.818 4.711 -24.165 1.00 89.88 90 PRO A C 1
ATOM 622 O O . PRO A 1 90 ? 13.425 3.664 -24.399 1.00 89.88 90 PRO A O 1
ATOM 625 N N . LYS A 1 91 ? 12.205 5.416 -25.117 1.00 86.38 91 LYS A N 1
ATOM 626 C CA . LYS A 1 91 ? 12.279 5.061 -26.533 1.00 86.38 91 LYS A CA 1
ATOM 627 C C . LYS A 1 91 ? 13.613 5.568 -27.103 1.00 86.38 91 LYS A C 1
ATOM 629 O O . LYS A 1 91 ? 13.850 6.773 -27.018 1.00 86.38 91 LYS A O 1
ATOM 634 N N . PRO A 1 92 ? 14.469 4.704 -27.681 1.00 85.31 92 PRO A N 1
ATOM 635 C CA . PRO A 1 92 ? 15.683 5.153 -28.355 1.00 85.31 92 PRO A CA 1
ATOM 636 C C . PRO A 1 92 ? 15.356 6.093 -29.517 1.00 85.31 92 PRO A C 1
ATOM 638 O O . PRO A 1 92 ? 14.346 5.917 -30.207 1.00 85.31 92 PRO A O 1
ATOM 641 N N . GLU A 1 93 ? 16.222 7.073 -29.750 1.00 86.62 93 GLU A N 1
ATOM 642 C CA . GLU A 1 93 ? 16.100 7.974 -30.893 1.00 86.62 93 GLU A CA 1
ATOM 643 C C . GLU A 1 93 ? 16.180 7.179 -32.209 1.00 86.62 93 GLU A C 1
ATOM 645 O O . GLU A 1 93 ? 16.975 6.250 -32.342 1.00 86.62 93 GLU A O 1
ATOM 650 N N . GLY A 1 94 ? 15.291 7.482 -33.159 1.00 87.88 94 GLY A N 1
ATOM 651 C CA . GLY A 1 94 ? 15.189 6.750 -34.429 1.00 87.88 94 GLY A CA 1
ATOM 652 C C . GLY A 1 94 ? 14.476 5.391 -34.363 1.00 87.88 94 GLY A C 1
ATOM 653 O O . GLY A 1 94 ? 14.321 4.745 -35.398 1.00 87.88 94 GLY A O 1
ATOM 654 N N . ALA A 1 95 ? 13.996 4.946 -33.194 1.00 84.69 95 ALA A N 1
ATOM 655 C CA . ALA A 1 95 ? 13.232 3.702 -33.106 1.00 84.69 95 ALA A CA 1
ATOM 656 C C . ALA A 1 95 ? 11.911 3.791 -33.906 1.00 84.69 95 ALA A C 1
ATOM 658 O O . ALA A 1 95 ? 11.205 4.807 -33.811 1.00 84.69 95 ALA A O 1
ATOM 659 N N . PRO A 1 96 ? 11.527 2.728 -34.643 1.00 86.12 96 PRO A N 1
ATOM 660 C CA . PRO A 1 96 ? 10.333 2.729 -35.485 1.00 86.12 96 PRO A CA 1
ATOM 661 C C . PRO A 1 96 ? 9.053 3.066 -34.696 1.00 86.12 96 PRO A C 1
ATOM 663 O O . PRO A 1 96 ? 9.001 2.919 -33.465 1.00 86.12 96 PRO A O 1
ATOM 666 N N . PRO A 1 97 ? 8.000 3.572 -35.362 1.00 86.94 97 PRO A N 1
ATOM 667 C CA . PRO A 1 97 ? 6.703 3.767 -34.724 1.00 86.94 97 PRO A CA 1
ATOM 668 C C . PRO A 1 97 ? 6.177 2.426 -34.195 1.00 86.94 97 PRO A C 1
ATOM 670 O O . PRO A 1 97 ? 6.268 1.399 -34.860 1.00 86.94 97 PRO A O 1
ATOM 673 N N . GLY A 1 98 ? 5.656 2.437 -32.971 1.00 87.00 98 GLY A N 1
ATOM 674 C CA . GLY A 1 98 ? 5.218 1.236 -32.272 1.00 87.00 98 GLY A CA 1
ATOM 675 C C . GLY A 1 98 ? 4.690 1.565 -30.876 1.00 87.00 98 GLY A C 1
ATOM 676 O O . GLY A 1 98 ? 4.894 2.690 -30.401 1.00 87.00 98 GLY A O 1
ATOM 677 N N . PRO A 1 99 ? 3.991 0.616 -30.230 1.00 92.06 99 PRO A N 1
ATOM 678 C CA . PRO A 1 99 ? 3.486 0.808 -28.881 1.00 92.06 99 PRO A CA 1
ATOM 679 C C . PRO A 1 99 ? 4.644 0.988 -27.883 1.00 92.06 99 PRO A C 1
ATOM 681 O O . PRO A 1 99 ? 5.725 0.430 -28.084 1.00 92.06 99 PRO A O 1
ATOM 684 N N . PRO A 1 100 ? 4.443 1.761 -26.805 1.00 91.69 100 PRO A N 1
ATOM 685 C CA . PRO A 1 100 ? 5.439 1.895 -25.752 1.00 91.69 100 PRO A CA 1
ATOM 686 C C . PRO A 1 100 ? 5.665 0.561 -25.033 1.00 91.69 100 PRO A C 1
ATOM 688 O O . PRO A 1 100 ? 4.718 -0.160 -24.720 1.00 91.69 100 PRO A O 1
ATOM 691 N N . SER A 1 101 ? 6.925 0.275 -24.714 1.00 93.00 101 SER A N 1
ATOM 692 C CA . SER A 1 101 ? 7.300 -0.853 -23.861 1.00 93.00 101 SER A CA 1
ATOM 693 C C . SER A 1 101 ? 7.366 -0.421 -22.398 1.00 93.00 101 SER A C 1
ATOM 695 O O . SER A 1 101 ? 7.700 0.724 -22.088 1.00 93.00 101 SER A O 1
ATOM 697 N N . PHE A 1 102 ? 7.086 -1.350 -21.490 1.00 96.38 102 PHE A N 1
ATOM 698 C CA . PHE A 1 102 ? 7.116 -1.119 -20.050 1.00 96.38 102 PHE A CA 1
ATOM 699 C C . PHE A 1 102 ? 7.958 -2.184 -19.355 1.00 96.38 102 PHE A C 1
ATOM 701 O O . PHE A 1 102 ? 8.093 -3.303 -19.845 1.00 96.38 102 PHE A O 1
ATOM 708 N N . LYS A 1 103 ? 8.498 -1.834 -18.190 1.00 96.69 103 LYS A N 1
ATOM 709 C CA . LYS A 1 103 ? 9.144 -2.770 -17.270 1.00 96.69 103 LYS A CA 1
ATOM 710 C C . LYS A 1 103 ? 8.637 -2.556 -15.854 1.00 96.69 103 LYS A C 1
ATOM 712 O O . LYS A 1 103 ? 8.105 -1.498 -15.532 1.00 96.69 103 LYS A O 1
ATOM 717 N N . TRP A 1 104 ? 8.883 -3.522 -14.987 1.00 97.19 104 TRP A N 1
ATOM 718 C CA . TRP A 1 104 ? 8.778 -3.314 -13.549 1.00 97.19 104 TRP A CA 1
ATOM 719 C C . TRP A 1 104 ? 10.155 -3.005 -12.979 1.00 97.19 104 TRP A C 1
ATOM 721 O O . TRP A 1 104 ? 11.179 -3.438 -13.513 1.00 97.19 104 TRP A O 1
ATOM 731 N N . LYS A 1 105 ? 10.180 -2.234 -11.893 1.00 95.38 105 LYS A N 1
ATOM 732 C CA . LYS A 1 105 ? 11.386 -2.114 -11.074 1.00 95.38 105 LYS A CA 1
ATOM 733 C C . LYS A 1 105 ? 11.736 -3.477 -10.486 1.00 95.38 105 LYS A C 1
ATOM 735 O O . LYS A 1 105 ? 10.851 -4.293 -10.229 1.00 95.38 105 LYS A O 1
ATOM 740 N N . GLU A 1 106 ? 13.025 -3.703 -10.270 1.00 94.62 106 GLU A N 1
ATOM 741 C CA . GLU A 1 106 ? 13.505 -4.920 -9.623 1.00 94.62 106 GLU A CA 1
ATOM 742 C C . GLU A 1 106 ? 12.811 -5.115 -8.26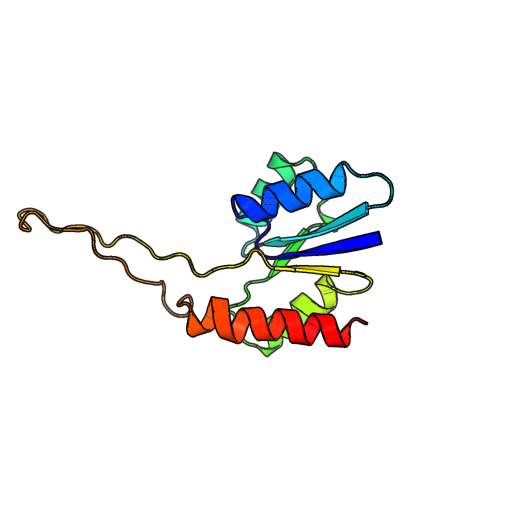7 1.00 94.62 106 GLU A C 1
ATOM 744 O O . GLU A 1 106 ? 12.638 -4.163 -7.504 1.00 94.62 106 GLU A O 1
ATOM 749 N N . GLY A 1 107 ? 12.327 -6.334 -8.019 1.00 94.75 107 GLY A N 1
ATOM 750 C CA . GLY A 1 107 ? 11.560 -6.674 -6.819 1.00 94.75 107 GLY A CA 1
ATOM 751 C C . GLY A 1 107 ? 10.164 -6.043 -6.722 1.00 94.75 107 GLY A C 1
ATOM 752 O O . GLY A 1 107 ? 9.503 -6.221 -5.711 1.00 94.75 107 GLY A O 1
ATOM 753 N N . GLN A 1 108 ? 9.690 -5.311 -7.735 1.00 96.69 108 GLN A N 1
ATOM 754 C CA . GLN A 1 108 ? 8.398 -4.602 -7.718 1.00 96.69 108 GLN A CA 1
ATOM 755 C C . GLN A 1 108 ? 7.454 -5.091 -8.832 1.00 96.69 108 GLN A C 1
ATOM 757 O O . GLN A 1 108 ? 6.587 -4.341 -9.292 1.00 96.69 108 GLN A O 1
ATOM 762 N N . ALA A 1 109 ? 7.642 -6.325 -9.308 1.00 97.94 109 ALA A N 1
ATOM 763 C CA . ALA A 1 109 ? 6.751 -6.933 -10.287 1.00 97.94 109 ALA A CA 1
ATOM 764 C C . ALA A 1 109 ? 5.460 -7.446 -9.608 1.00 97.94 109 ALA A C 1
ATOM 766 O O . ALA A 1 109 ? 5.392 -7.524 -8.374 1.00 97.94 109 ALA A O 1
ATOM 767 N N . PRO A 1 110 ? 4.420 -7.800 -10.387 1.00 98.56 110 PRO A N 1
ATOM 768 C CA . PRO A 1 110 ? 3.140 -8.239 -9.832 1.00 98.56 110 PRO A CA 1
ATOM 769 C C . PRO A 1 110 ? 3.245 -9.453 -8.906 1.00 98.56 110 PRO A C 1
ATOM 771 O O . PRO A 1 110 ? 2.497 -9.557 -7.941 1.00 98.56 110 PRO A O 1
ATOM 774 N N . GLU A 1 111 ? 4.204 -10.350 -9.131 1.00 98.19 111 GLU A N 1
ATOM 775 C CA . GLU A 1 111 ? 4.421 -11.491 -8.238 1.00 98.19 111 GLU A CA 1
ATOM 776 C C . GLU A 1 111 ? 4.798 -11.051 -6.813 1.00 98.19 111 GLU A C 1
ATOM 778 O O . GLU A 1 111 ? 4.234 -11.548 -5.838 1.00 98.19 111 GLU A O 1
ATOM 783 N N . GLN A 1 112 ? 5.710 -10.086 -6.669 1.00 98.12 112 GLN A N 1
ATOM 784 C CA . GLN A 1 112 ? 6.132 -9.597 -5.356 1.00 98.12 112 GLN A CA 1
ATOM 785 C C . GLN A 1 112 ? 5.067 -8.703 -4.721 1.00 98.12 112 GLN A C 1
ATOM 787 O O . GLN A 1 112 ? 4.819 -8.801 -3.524 1.00 98.12 112 GLN A O 1
ATOM 792 N N . VAL A 1 113 ? 4.428 -7.835 -5.508 1.00 98.06 113 VAL A N 1
ATOM 793 C CA . VAL A 1 113 ? 3.523 -6.798 -4.990 1.00 98.06 113 VAL A CA 1
ATOM 794 C C . VAL A 1 113 ? 2.080 -7.300 -4.906 1.00 98.06 113 VAL A C 1
ATOM 796 O O . VAL A 1 113 ? 1.478 -7.272 -3.835 1.00 98.06 113 VAL A O 1
ATOM 799 N N . ASP A 1 114 ? 1.516 -7.747 -6.028 1.00 98.62 114 ASP A N 1
ATOM 800 C CA . ASP A 1 114 ? 0.096 -8.089 -6.152 1.00 98.62 114 ASP A CA 1
ATOM 801 C C . ASP A 1 114 ? -0.217 -9.492 -5.620 1.00 98.62 114 ASP A C 1
ATOM 803 O O . ASP A 1 114 ? -1.302 -9.709 -5.092 1.00 98.62 114 ASP A O 1
ATOM 807 N N . TRP A 1 115 ? 0.726 -10.435 -5.712 1.00 98.38 115 TRP A N 1
ATOM 808 C CA . TRP A 1 115 ? 0.552 -11.774 -5.151 1.00 98.38 115 TRP A CA 1
ATOM 809 C C . TRP A 1 115 ? 1.107 -11.882 -3.729 1.00 98.38 115 TRP A C 1
ATOM 811 O O . TRP A 1 115 ? 0.342 -11.874 -2.763 1.00 98.38 115 TRP A O 1
ATOM 821 N N . LEU A 1 116 ? 2.432 -11.961 -3.576 1.00 98.31 116 LEU A N 1
ATOM 822 C CA . LEU A 1 116 ? 3.068 -12.206 -2.279 1.00 98.31 116 LEU A CA 1
ATOM 823 C C . LEU A 1 116 ? 2.786 -11.070 -1.285 1.00 98.31 116 LEU A C 1
ATOM 825 O O . LEU A 1 116 ? 2.396 -11.325 -0.146 1.00 98.31 116 LEU A O 1
ATOM 829 N N . GLY A 1 117 ? 2.901 -9.817 -1.724 1.00 98.31 117 GLY A N 1
ATOM 830 C CA . GLY A 1 117 ? 2.652 -8.640 -0.897 1.00 98.31 117 GLY A CA 1
ATOM 831 C C . GLY A 1 117 ? 1.196 -8.506 -0.446 1.00 98.31 117 GLY A C 1
ATOM 832 O O . GLY A 1 117 ? 0.939 -8.133 0.701 1.00 98.31 117 GLY A O 1
ATOM 833 N N . GLN A 1 118 ? 0.214 -8.831 -1.294 1.00 98.62 118 GLN A N 1
ATOM 834 C CA . GLN A 1 118 ? -1.194 -8.854 -0.870 1.00 98.62 118 GLN A CA 1
ATOM 835 C C . GLN A 1 118 ? -1.505 -10.052 0.025 1.00 98.62 118 GLN A C 1
ATOM 837 O O . GLN A 1 118 ? -2.246 -9.900 0.997 1.00 98.62 118 GLN A O 1
ATOM 842 N N . LYS A 1 119 ? -0.890 -11.214 -0.224 1.00 98.44 119 LYS A N 1
ATOM 843 C CA . LYS A 1 119 ? -0.994 -12.370 0.671 1.00 98.44 119 LYS A CA 1
ATOM 844 C C . LYS A 1 119 ? -0.547 -12.009 2.091 1.00 98.44 119 LYS A C 1
ATOM 846 O O . LYS A 1 119 ? -1.276 -12.295 3.033 1.00 98.44 119 LYS A O 1
ATOM 851 N N . LEU A 1 120 ? 0.583 -11.315 2.246 1.00 98.31 120 LEU A N 1
ATOM 852 C CA . LEU A 1 120 ? 1.070 -10.862 3.557 1.00 98.31 120 LEU A CA 1
ATOM 853 C C . LEU A 1 120 ? 0.091 -9.905 4.256 1.00 98.31 120 LEU A C 1
ATOM 855 O O . LEU A 1 120 ? -0.099 -9.997 5.465 1.00 98.31 120 LEU A O 1
ATOM 859 N N . GLN A 1 121 ? -0.578 -9.023 3.509 1.00 98.50 121 GLN A N 1
ATOM 860 C CA . GLN A 1 121 ? -1.620 -8.138 4.050 1.00 98.50 121 GLN A CA 1
ATOM 861 C C . GLN A 1 121 ? -2.835 -8.912 4.559 1.00 98.50 121 GLN A C 1
ATOM 863 O 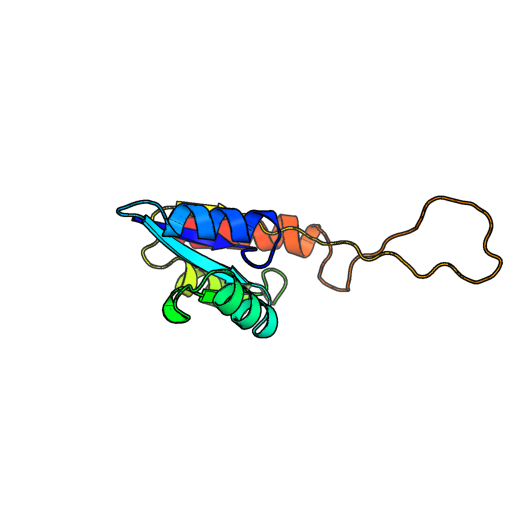O . GLN A 1 121 ? -3.336 -8.621 5.644 1.00 98.50 121 GLN A O 1
ATOM 868 N N . VAL A 1 122 ? -3.292 -9.908 3.798 1.00 98.06 122 VAL A N 1
ATOM 869 C CA . VAL A 1 122 ? -4.407 -10.773 4.200 1.00 98.06 122 VAL A CA 1
ATOM 870 C C . VAL A 1 122 ? -4.032 -11.624 5.411 1.00 98.06 122 VAL A C 1
ATOM 872 O O . VAL A 1 122 ? -4.832 -11.752 6.336 1.00 98.06 122 VAL A O 1
ATOM 875 N N . ASP A 1 123 ? -2.825 -12.187 5.434 1.00 97.38 123 ASP A N 1
ATOM 876 C CA . ASP A 1 123 ? -2.349 -13.004 6.551 1.00 97.38 123 ASP A CA 1
ATOM 877 C C . ASP A 1 123 ? -2.213 -12.170 7.833 1.00 97.38 123 ASP A C 1
ATOM 879 O O . ASP A 1 123 ? -2.684 -12.597 8.887 1.00 97.38 123 ASP A O 1
ATOM 883 N N . ALA A 1 124 ? -1.662 -10.955 7.743 1.00 96.56 124 ALA A N 1
ATOM 884 C CA . ALA A 1 124 ? -1.582 -10.030 8.874 1.00 96.56 124 ALA A CA 1
ATOM 885 C C . ALA A 1 124 ? -2.972 -9.595 9.369 1.00 96.56 124 ALA A C 1
ATOM 887 O O . ALA A 1 124 ? -3.190 -9.499 10.574 1.00 96.56 124 ALA A O 1
ATOM 888 N N . ALA A 1 125 ? -3.934 -9.379 8.462 1.00 96.06 125 ALA A N 1
ATOM 889 C CA . ALA A 1 125 ? -5.309 -9.059 8.845 1.00 96.06 125 ALA A CA 1
ATOM 890 C C . ALA A 1 125 ? -5.963 -10.200 9.624 1.00 96.06 125 ALA A C 1
ATOM 892 O O . ALA A 1 125 ? -6.497 -9.959 10.697 1.00 96.06 125 ALA A O 1
ATOM 893 N N . LYS A 1 126 ? -5.841 -11.444 9.144 1.00 94.81 126 LYS A N 1
ATOM 894 C CA . LYS A 1 126 ? -6.368 -12.629 9.843 1.00 94.81 126 LYS A CA 1
ATOM 895 C C . LYS A 1 126 ? -5.776 -12.810 11.241 1.00 94.81 126 LYS A C 1
ATOM 897 O O . LYS A 1 126 ? -6.448 -13.339 12.118 1.00 94.81 126 LYS A O 1
ATOM 902 N N . GLN A 1 127 ? -4.515 -12.426 11.438 1.00 91.62 127 GLN A N 1
ATOM 903 C CA . GLN A 1 127 ? -3.856 -12.492 12.745 1.00 91.62 127 GLN A CA 1
ATOM 904 C C . GLN A 1 127 ? -4.312 -11.378 13.696 1.00 91.62 127 GLN A C 1
ATOM 906 O O . GLN A 1 127 ? -4.244 -11.557 14.910 1.00 91.62 127 GLN A O 1
ATOM 911 N N . ALA A 1 128 ? -4.763 -10.239 13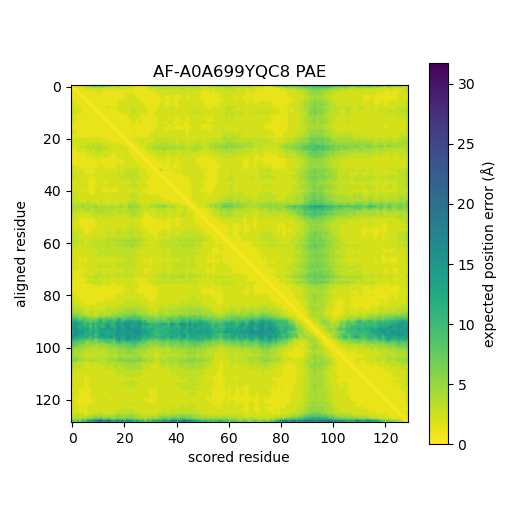.165 1.00 87.38 128 ALA A N 1
ATOM 912 C CA . ALA A 1 128 ? -5.192 -9.089 13.956 1.00 87.38 128 ALA A CA 1
ATOM 913 C C . ALA A 1 128 ? -6.617 -9.225 14.534 1.00 87.38 128 ALA A C 1
ATOM 915 O O . ALA A 1 128 ? -6.946 -8.478 15.461 1.00 87.38 128 ALA A O 1
ATOM 916 N N . GLY A 1 129 ? -7.423 -10.174 14.036 1.00 67.44 129 GLY A N 1
ATOM 917 C CA . GLY A 1 129 ? -8.798 -10.462 14.478 1.00 67.44 129 GLY A CA 1
ATOM 918 C C . GLY A 1 129 ? -9.835 -10.189 13.398 1.00 67.44 129 GLY A C 1
ATOM 919 O O . GLY A 1 129 ? -10.997 -9.939 13.786 1.00 67.44 129 GLY A O 1
#

pLDDT: mean 95.45, std 4.08, range [67.44, 98.62]

Mean predicted aligned error: 3.21 Å

Solvent-accessible surface area (backbone atoms only — not comparable to full-atom values): 7088 Å² total; per-residue (Å²): 87,34,31,24,29,33,28,23,62,40,82,65,21,38,50,53,43,55,54,34,62,71,36,90,73,40,41,44,32,32,25,14,67,37,70,70,41,45,54,52,44,31,68,75,68,72,50,63,70,93,36,53,44,67,47,43,54,52,49,60,68,70,61,36,44,56,48,41,41,68,58,33,58,77,31,80,44,79,44,86,45,64,67,51,65,72,42,76,54,86,79,63,89,90,60,75,91,72,84,87,54,69,42,53,54,88,68,36,36,49,64,38,30,52,46,53,21,42,49,50,52,53,53,34,47,66,72,51,105

Sequence (129 aa):
MKVAVTGAGGRTGSLVVQRLSKRPGMEAIATVRSVASKTALAQKLGCPESSLRVVDIAASPSVVTEQLTAALAGCAALVIATSAVPEMLPKPEGAPPGPPSFKWKEGQAPEQVDWLGQKLQVDAAKQAG

Nearest PDB structures (foldseek):
  1xq6-assembly2_B  TM=9.018E-01  e=2.961E-09  Arabidopsis thaliana
  7c1e-assembly2_B  TM=7.904E-01  e=1.253E-03  Vanderwaltozyma polyspora DSM 70294
  7c3v-assembly1_A  TM=7.582E-01  e=1.708E-03  Kluyveromyces sp. CCTCC M2011385
  7jk9-assembly1_A  TM=5.870E-01  e=1.496E-02  Arabidopsis thaliana
  5zed-assembly2_B  TM=4.715E-01  e=3.594E-03  Vanderwaltozyma polyspora DSM 70294

Radius of gyration: 16.53 Å; Cα contacts (8 Å, |Δi|>4): 222; chains: 1; bounding box: 35×30×52 Å

Secondary structure (DSSP, 8-state):
-EEEEETTTSHHHHHHHHHHHTSTT-EEEEEESSHHHHHHHHHHHT--GGGEEE--TTS-HHHHHHHHHHHHTT-SEEEE------EEPPPPTTPPS-PPPEEPPTT-SHIIIIIIIHHHHHHHHHHH-

InterPro domains:
  IPR016040 NAD(P)-binding domain [PF13460] (7-87)
  IPR036291 NAD(P)-binding domain superfamily [SSF51735] (1-129)
  IPR044163 Sanguinarine reductase SARED1-like [PTHR14194] (2-129)

Organism: Haematococcus lacustris (NCBI:txid44745)